Protein AF-A0A524M5U6-F1 (afdb_monomer_lite)

Structure (mmCIF, N/CA/C/O backbone):
data_AF-A0A524M5U6-F1
#
_entry.id   AF-A0A524M5U6-F1
#
loop_
_atom_site.group_PDB
_atom_site.id
_atom_site.type_symbol
_atom_site.label_atom_id
_atom_site.label_alt_id
_atom_site.label_comp_id
_atom_site.label_asym_id
_atom_site.label_entity_id
_atom_site.label_seq_id
_atom_site.pdbx_PDB_ins_code
_atom_site.Cartn_x
_atom_site.Cartn_y
_atom_site.Cartn_z
_atom_site.occupancy
_atom_site.B_iso_or_equiv
_atom_site.auth_seq_id
_atom_site.auth_comp_id
_atom_site.auth_asym_id
_atom_site.auth_atom_id
_atom_site.pdbx_PDB_model_num
ATOM 1 N N . MET A 1 1 ? 3.002 13.191 -9.8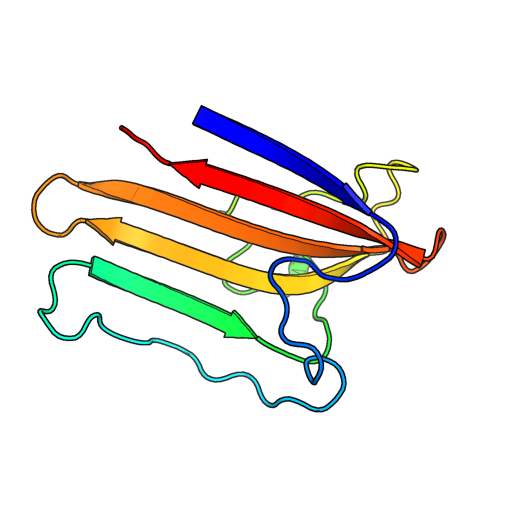06 1.00 84.81 1 MET A N 1
ATOM 2 C CA . MET A 1 1 ? 1.928 13.822 -8.993 1.00 84.81 1 MET A CA 1
ATOM 3 C C . MET A 1 1 ? 1.492 12.867 -7.889 1.00 84.81 1 MET A C 1
ATOM 5 O O . MET A 1 1 ? 1.218 11.718 -8.200 1.00 84.81 1 MET A O 1
ATOM 9 N N . LEU A 1 2 ? 1.442 13.326 -6.632 1.00 89.38 2 LEU A N 1
ATOM 10 C CA . LEU A 1 2 ? 0.954 12.546 -5.485 1.00 89.38 2 LEU A CA 1
ATOM 11 C C . LEU A 1 2 ? -0.535 12.834 -5.238 1.00 89.38 2 LEU A C 1
ATOM 13 O O . LEU A 1 2 ? -0.944 13.993 -5.230 1.00 89.38 2 LEU A O 1
ATOM 17 N N . TYR A 1 3 ? -1.321 11.789 -5.005 1.00 93.56 3 TYR A N 1
ATOM 18 C CA . TYR A 1 3 ? -2.741 11.853 -4.674 1.00 93.56 3 TYR A CA 1
ATOM 19 C C . TYR A 1 3 ? -3.021 11.052 -3.401 1.00 93.56 3 TYR A C 1
ATOM 21 O O . TYR A 1 3 ? -2.549 9.925 -3.276 1.00 93.56 3 TYR A O 1
ATOM 29 N N . GLU A 1 4 ? -3.812 11.608 -2.483 1.00 96.00 4 GLU A N 1
ATOM 30 C CA . GLU A 1 4 ? -4.265 10.945 -1.256 1.00 96.00 4 GLU A CA 1
ATOM 31 C C . GLU A 1 4 ? -5.793 11.008 -1.154 1.00 96.00 4 GLU A C 1
ATOM 33 O O . GLU A 1 4 ? -6.416 12.011 -1.510 1.00 96.00 4 GLU A O 1
ATOM 38 N N . LYS A 1 5 ? -6.403 9.929 -0.653 1.00 96.81 5 LYS A N 1
ATOM 39 C CA . LYS A 1 5 ? -7.836 9.874 -0.358 1.00 96.81 5 LYS A CA 1
ATOM 40 C C . LYS A 1 5 ? -8.121 9.079 0.913 1.00 96.81 5 LYS A C 1
ATOM 42 O O . LYS A 1 5 ? -7.639 7.956 1.056 1.00 96.81 5 LYS A O 1
ATOM 47 N N . ILE A 1 6 ? -8.970 9.644 1.771 1.00 97.31 6 ILE A N 1
ATOM 48 C CA . ILE A 1 6 ? -9.463 9.059 3.026 1.00 97.31 6 ILE A CA 1
ATOM 49 C C . ILE A 1 6 ? -10.939 8.681 2.860 1.00 97.31 6 ILE A C 1
ATOM 51 O O . ILE A 1 6 ? -11.704 9.433 2.252 1.00 97.31 6 ILE A O 1
ATOM 55 N N . GLN A 1 7 ? -11.348 7.517 3.370 1.00 95.94 7 GLN A N 1
ATOM 56 C CA . GLN A 1 7 ? -12.690 6.966 3.131 1.00 95.94 7 GLN A CA 1
ATOM 57 C C . GLN A 1 7 ? -13.066 5.838 4.109 1.00 95.94 7 GLN A C 1
ATOM 59 O O . GLN A 1 7 ? -12.225 5.314 4.838 1.00 95.94 7 GLN A O 1
ATOM 64 N N . ASP A 1 8 ? -14.346 5.461 4.107 1.00 95.06 8 ASP A N 1
ATOM 65 C CA . ASP A 1 8 ? -14.928 4.405 4.955 1.00 95.06 8 ASP A CA 1
ATOM 66 C C . ASP A 1 8 ? -14.837 2.992 4.364 1.00 95.06 8 ASP A C 1
ATOM 68 O O . ASP A 1 8 ? -15.002 2.000 5.072 1.00 95.06 8 ASP A O 1
ATOM 72 N N . VAL A 1 9 ? -14.583 2.890 3.060 1.00 92.81 9 VAL A N 1
ATOM 73 C CA . VAL A 1 9 ? -14.515 1.629 2.314 1.00 92.81 9 VAL A CA 1
ATOM 74 C C . VAL A 1 9 ? -13.251 1.599 1.456 1.00 92.81 9 VAL A C 1
ATOM 76 O O . VAL A 1 9 ? -12.802 2.665 1.035 1.00 92.81 9 VAL A O 1
ATOM 79 N N . PRO A 1 10 ? -12.667 0.422 1.177 1.00 91.38 10 PRO A N 1
ATOM 80 C CA . PRO A 1 10 ? -11.486 0.333 0.324 1.00 91.38 10 PRO A CA 1
ATOM 81 C C . PRO A 1 10 ? -11.783 0.836 -1.100 1.00 91.38 10 PRO A C 1
ATOM 83 O O . PRO A 1 10 ? -12.866 0.598 -1.639 1.00 91.38 10 PRO A O 1
ATOM 86 N N . ARG A 1 11 ? -10.820 1.534 -1.715 1.00 92.75 11 ARG A N 1
ATOM 87 C CA . ARG A 1 11 ? -10.858 1.964 -3.129 1.00 92.75 11 ARG A CA 1
ATOM 88 C C . ARG A 1 11 ? -9.996 1.085 -4.013 1.00 92.75 11 ARG A C 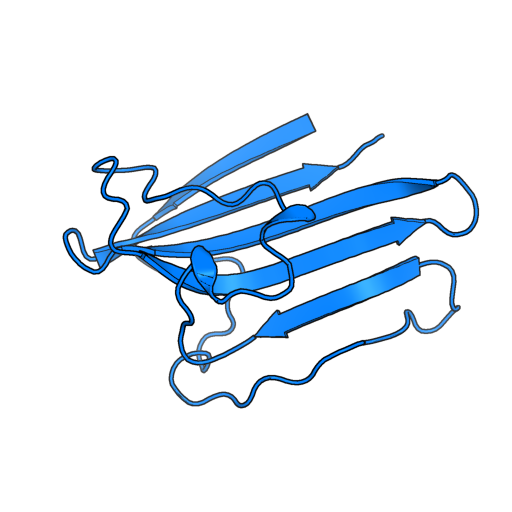1
ATOM 90 O O . ARG A 1 11 ? -10.388 0.836 -5.148 1.00 92.75 11 ARG A O 1
ATOM 97 N N . LEU A 1 12 ? -8.801 0.732 -3.541 1.00 90.69 12 LEU A N 1
ATOM 98 C CA . LEU A 1 12 ? -7.810 -0.004 -4.325 1.00 90.69 12 LEU A CA 1
ATOM 99 C C . LEU A 1 12 ? -7.840 -1.489 -3.978 1.00 90.69 12 LEU A C 1
ATOM 101 O O . LEU A 1 12 ? -7.795 -2.339 -4.867 1.00 90.69 12 LEU A O 1
ATOM 105 N N . ALA A 1 13 ? -7.948 -1.806 -2.686 1.00 87.75 13 ALA A N 1
ATOM 106 C CA . ALA A 1 13 ? -8.094 -3.178 -2.242 1.00 87.75 13 ALA A CA 1
ATOM 107 C C . ALA A 1 13 ? -9.394 -3.792 -2.793 1.00 87.75 13 ALA A C 1
ATOM 109 O O . ALA A 1 13 ? -10.453 -3.159 -2.755 1.00 87.75 13 ALA A O 1
ATOM 110 N N . PRO A 1 14 ? -9.344 -5.043 -3.283 1.00 83.69 14 PRO A N 1
ATOM 111 C CA . PRO A 1 14 ? -10.536 -5.738 -3.747 1.00 83.69 14 PRO A CA 1
ATOM 112 C C . PRO A 1 14 ? -11.474 -6.039 -2.570 1.00 83.69 14 PRO A C 1
ATOM 114 O O . PRO A 1 14 ? -11.026 -6.204 -1.440 1.00 83.69 14 PRO A O 1
ATOM 117 N N . ASN A 1 15 ? -12.779 -6.170 -2.822 1.00 84.75 15 ASN A N 1
ATOM 118 C CA . ASN A 1 15 ? -13.782 -6.384 -1.762 1.00 84.75 15 ASN A CA 1
ATOM 119 C C . ASN A 1 15 ? -13.503 -7.609 -0.868 1.00 84.75 15 ASN A C 1
ATOM 121 O O . ASN A 1 15 ? -13.925 -7.646 0.286 1.00 84.75 15 ASN A O 1
ATOM 125 N N . ASP A 1 16 ? -12.792 -8.604 -1.398 1.00 83.62 16 ASP A N 1
ATOM 126 C CA . ASP A 1 16 ? -12.423 -9.852 -0.734 1.00 83.62 16 ASP A CA 1
ATOM 127 C C . ASP A 1 16 ? -11.034 -9.818 -0.069 1.00 83.62 16 ASP A C 1
ATOM 129 O O . ASP A 1 16 ? -10.544 -10.860 0.366 1.00 83.62 16 ASP A O 1
ATOM 133 N N . TRP A 1 17 ? -10.388 -8.648 0.043 1.00 83.00 17 TRP A N 1
ATOM 134 C CA . TRP A 1 17 ? -9.005 -8.521 0.532 1.00 83.00 17 TRP A CA 1
ATOM 135 C C . TRP A 1 17 ? -8.764 -9.196 1.891 1.00 83.00 17 TRP A C 1
ATOM 137 O O . TRP A 1 17 ? -7.692 -9.744 2.125 1.00 83.00 17 TRP A O 1
ATOM 147 N N . LYS A 1 18 ? -9.781 -9.238 2.761 1.00 83.12 18 LYS A N 1
ATOM 148 C CA . LYS A 1 18 ? -9.727 -9.886 4.085 1.00 83.12 18 LYS A CA 1
ATOM 149 C C . LYS A 1 18 ? -9.527 -11.401 4.036 1.00 83.12 18 LYS A C 1
ATOM 151 O O . LYS A 1 18 ? -9.126 -11.989 5.033 1.00 83.12 18 LYS A O 1
ATOM 156 N N . THR A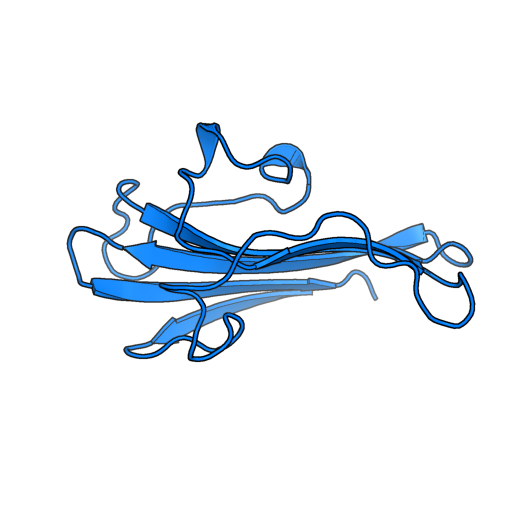 1 19 ? -9.841 -12.031 2.910 1.00 79.25 19 THR A N 1
ATOM 157 C CA . THR A 1 19 ? -9.761 -13.486 2.706 1.00 79.25 19 THR A CA 1
ATOM 158 C C . THR A 1 19 ? -8.809 -13.869 1.578 1.00 79.25 19 THR A C 1
ATOM 160 O O . THR A 1 19 ? -8.626 -15.053 1.302 1.00 79.25 19 THR A O 1
ATOM 163 N N . ARG A 1 20 ? -8.229 -12.882 0.889 1.00 71.69 20 ARG A N 1
ATOM 164 C CA . ARG A 1 20 ? -7.443 -13.094 -0.323 1.00 71.69 20 ARG A CA 1
ATOM 165 C C . ARG A 1 20 ? -5.986 -13.405 0.005 1.00 71.69 20 ARG A C 1
ATOM 167 O O . ARG A 1 20 ? -5.376 -12.751 0.847 1.00 71.69 20 ARG A O 1
ATOM 174 N N . TYR A 1 21 ? -5.444 -14.393 -0.700 1.00 61.22 21 TYR A N 1
ATOM 175 C CA . TYR A 1 21 ? -4.025 -14.728 -0.665 1.00 61.22 21 TYR A CA 1
ATOM 176 C C . TYR A 1 21 ? -3.211 -13.752 -1.524 1.00 61.22 21 TYR A C 1
ATOM 178 O O . TYR A 1 21 ? -3.654 -13.345 -2.602 1.00 61.22 21 TYR A O 1
ATOM 186 N N . THR A 1 22 ? -2.023 -13.399 -1.038 1.00 60.06 22 THR A N 1
ATOM 187 C CA . THR A 1 22 ? -1.080 -12.506 -1.712 1.00 60.06 22 THR A CA 1
ATOM 188 C C . THR A 1 22 ? -0.375 -13.233 -2.848 1.00 60.06 22 THR A C 1
ATOM 190 O O . THR A 1 22 ? 0.369 -14.173 -2.592 1.00 60.06 22 THR A O 1
ATOM 193 N N . ASP A 1 23 ? -0.534 -12.753 -4.078 1.00 56.53 23 ASP A N 1
ATOM 194 C CA . ASP A 1 23 ? 0.287 -13.182 -5.215 1.00 56.53 23 ASP A CA 1
ATOM 195 C C . ASP A 1 23 ? 1.274 -12.069 -5.581 1.00 56.53 23 ASP A C 1
ATOM 197 O O . ASP A 1 23 ? 0.886 -10.903 -5.674 1.00 56.53 23 ASP A O 1
ATOM 201 N N . GLY A 1 24 ? 2.552 -12.421 -5.737 1.00 62.00 24 GLY A N 1
ATOM 202 C CA . GLY A 1 24 ? 3.634 -11.490 -6.056 1.00 62.00 24 GLY A CA 1
ATOM 203 C C . GLY A 1 24 ? 4.092 -11.603 -7.512 1.00 62.00 24 GLY A C 1
ATOM 204 O O . GLY A 1 24 ? 4.249 -12.709 -8.013 1.00 62.00 24 GLY A O 1
ATOM 205 N N . LEU A 1 25 ? 4.382 -10.441 -8.118 1.00 55.72 25 LEU A N 1
ATOM 206 C CA . LEU A 1 25 ? 4.847 -10.200 -9.500 1.00 55.72 25 LEU A CA 1
ATOM 207 C C . LEU A 1 25 ? 3.822 -10.558 -10.591 1.00 55.72 25 LEU A C 1
ATOM 209 O O . LEU A 1 25 ? 3.625 -11.719 -10.931 1.00 55.72 25 LEU A O 1
ATOM 213 N N . VAL A 1 26 ? 3.219 -9.527 -11.193 1.00 57.00 26 VAL A N 1
ATOM 214 C CA . VAL A 1 26 ? 2.391 -9.669 -12.399 1.00 57.00 26 VAL A CA 1
ATOM 215 C C . VAL A 1 26 ? 3.057 -8.854 -13.507 1.00 57.00 26 VAL A C 1
ATOM 217 O O . VAL A 1 26 ? 2.980 -7.624 -13.462 1.00 57.00 26 VAL A O 1
ATOM 220 N N . PRO A 1 27 ? 3.736 -9.490 -14.477 1.00 55.91 27 PRO A N 1
ATOM 221 C CA . PRO A 1 27 ? 4.195 -8.778 -15.657 1.00 55.91 27 PRO A CA 1
ATOM 222 C C . PRO A 1 27 ? 2.985 -8.255 -16.436 1.00 55.91 27 PRO A C 1
ATOM 224 O O . PRO A 1 27 ? 1.950 -8.920 -16.528 1.00 55.91 27 PRO A O 1
ATOM 227 N N . SER A 1 28 ? 3.108 -7.049 -16.988 1.00 64.81 28 SER A N 1
ATOM 228 C CA . SER A 1 28 ? 2.124 -6.556 -17.958 1.00 64.81 28 SER A CA 1
ATOM 229 C C . SER A 1 28 ? 2.084 -7.479 -19.184 1.00 64.81 28 SER A C 1
ATOM 231 O O . SER A 1 28 ? 3.101 -8.073 -19.538 1.00 64.81 28 SER A O 1
ATOM 233 N N . GLU A 1 29 ? 0.932 -7.590 -19.858 1.00 63.25 29 GLU A N 1
ATOM 234 C CA . GLU A 1 29 ? 0.746 -8.495 -21.014 1.00 63.25 29 GLU A CA 1
ATOM 235 C C . GLU A 1 29 ? 1.777 -8.275 -22.138 1.00 63.25 29 GLU A C 1
ATOM 237 O O . GLU A 1 29 ? 2.077 -9.192 -22.903 1.00 63.25 29 GLU A O 1
ATOM 242 N N . HIS A 1 30 ? 2.349 -7.072 -22.211 1.00 71.50 30 HIS A N 1
ATOM 243 C CA . HIS A 1 30 ? 3.342 -6.667 -23.204 1.00 71.50 30 HIS A CA 1
ATOM 244 C C . HIS A 1 30 ? 4.774 -6.538 -22.653 1.00 71.50 30 HIS A C 1
ATOM 246 O O . HIS A 1 30 ? 5.684 -6.246 -23.419 1.00 71.50 30 HIS A O 1
ATOM 252 N N . ASN A 1 31 ? 5.003 -6.792 -21.357 1.00 69.81 31 ASN A N 1
ATOM 253 C CA . ASN A 1 31 ? 6.274 -6.537 -20.654 1.00 69.81 31 ASN A CA 1
ATOM 254 C C . ASN A 1 31 ? 6.757 -5.071 -20.705 1.00 69.81 31 ASN A C 1
ATOM 256 O O . ASN A 1 31 ? 7.935 -4.803 -20.486 1.00 69.81 31 ASN A O 1
ATOM 260 N N . ASP A 1 32 ? 5.856 -4.119 -20.945 1.00 80.25 32 ASP A N 1
ATOM 261 C CA . ASP A 1 32 ? 6.182 -2.685 -20.970 1.00 80.25 32 ASP A CA 1
ATOM 262 C C . ASP A 1 32 ? 6.426 -2.114 -19.565 1.00 80.25 32 ASP A C 1
ATOM 264 O O . ASP A 1 32 ? 7.031 -1.056 -19.402 1.00 80.25 32 ASP A O 1
ATOM 268 N N . TRP A 1 33 ? 5.955 -2.830 -18.545 1.00 81.94 33 TRP A N 1
ATOM 269 C CA . TRP A 1 33 ? 6.077 -2.472 -17.138 1.00 81.94 33 TRP A CA 1
ATOM 270 C C . TRP A 1 33 ? 6.613 -3.647 -16.329 1.00 81.94 33 TRP A C 1
ATOM 272 O O . TRP A 1 33 ? 6.047 -4.746 -16.388 1.00 81.94 33 TRP A O 1
ATOM 282 N N . ASP A 1 34 ? 7.651 -3.383 -15.534 1.00 84.50 34 ASP A N 1
ATOM 283 C CA . ASP A 1 34 ? 8.063 -4.252 -14.430 1.00 84.50 34 ASP A CA 1
ATOM 284 C C . ASP A 1 34 ? 7.296 -3.829 -13.175 1.00 84.50 34 ASP A C 1
ATOM 286 O O . ASP A 1 34 ? 7.310 -2.653 -12.802 1.00 84.50 34 ASP A O 1
ATOM 290 N N . GLY A 1 35 ? 6.567 -4.763 -12.563 1.00 84.69 35 GLY A N 1
ATOM 291 C CA . GLY A 1 35 ? 5.540 -4.449 -11.581 1.00 84.69 35 GLY A CA 1
ATOM 292 C C . GLY A 1 35 ? 5.411 -5.477 -10.466 1.00 84.69 35 GLY A C 1
ATOM 293 O O . GLY A 1 35 ? 5.412 -6.691 -10.676 1.00 84.69 35 GLY A O 1
ATOM 294 N N . LYS A 1 36 ? 5.225 -4.974 -9.247 1.00 86.81 36 LYS A N 1
ATOM 295 C CA . LYS A 1 36 ? 4.901 -5.756 -8.055 1.00 86.81 36 LYS A CA 1
ATOM 296 C C . LYS A 1 36 ? 3.561 -5.295 -7.520 1.00 86.81 36 LYS A C 1
ATOM 298 O O . LYS A 1 36 ? 3.340 -4.101 -7.347 1.00 86.81 36 LYS A O 1
ATOM 303 N N . VAL A 1 37 ? 2.693 -6.252 -7.223 1.00 87.62 37 VAL A N 1
ATOM 304 C CA . VAL A 1 37 ? 1.384 -6.007 -6.624 1.00 87.62 37 VAL A CA 1
ATOM 305 C C . VAL A 1 37 ? 1.286 -6.824 -5.342 1.00 87.62 37 VAL A C 1
ATOM 307 O O . VAL A 1 37 ? 1.740 -7.962 -5.285 1.00 87.62 37 VAL A O 1
ATOM 310 N N . PHE A 1 38 ? 0.696 -6.230 -4.317 1.00 86.31 38 PHE A N 1
ATOM 311 C CA . PHE A 1 38 ? 0.274 -6.867 -3.085 1.00 86.31 38 PHE A CA 1
ATOM 312 C C . PHE A 1 38 ? -1.238 -6.691 -2.949 1.00 86.31 38 PHE A C 1
ATOM 314 O O . PHE A 1 38 ? -1.762 -5.582 -3.065 1.00 86.31 38 PHE A O 1
ATOM 321 N N . ARG A 1 39 ? -1.941 -7.794 -2.691 1.00 86.38 39 ARG A N 1
ATOM 322 C CA . ARG A 1 39 ? -3.379 -7.838 -2.395 1.00 86.38 39 ARG A CA 1
ATOM 323 C C . ARG A 1 39 ? -3.577 -8.881 -1.311 1.00 86.38 39 ARG A C 1
ATOM 325 O O . ARG A 1 39 ? -3.334 -10.052 -1.580 1.00 86.38 39 ARG A O 1
ATOM 332 N N . GLY A 1 40 ? -4.014 -8.496 -0.120 1.00 81.44 40 GLY A N 1
ATOM 333 C CA . GLY A 1 40 ? -4.152 -9.491 0.938 1.00 81.44 40 GLY A CA 1
ATOM 334 C C . GLY A 1 40 ? -4.623 -8.940 2.268 1.00 81.44 40 GLY A C 1
ATOM 335 O O . GLY A 1 40 ? -5.011 -7.780 2.382 1.00 81.44 40 GLY A O 1
ATOM 336 N N . THR A 1 41 ? -4.555 -9.801 3.280 1.00 80.50 41 THR A N 1
ATOM 337 C CA . THR A 1 41 ? -5.217 -9.669 4.586 1.00 80.50 41 THR A CA 1
ATOM 338 C C . THR A 1 41 ? -4.629 -8.613 5.526 1.00 80.50 41 THR A C 1
ATOM 340 O O . THR A 1 41 ? -4.979 -8.592 6.703 1.00 80.50 41 THR A O 1
ATOM 343 N N . GLY A 1 42 ? -3.759 -7.732 5.035 1.00 84.94 42 GLY A N 1
ATOM 344 C CA . GLY A 1 42 ? -3.087 -6.731 5.854 1.00 84.94 42 GLY A CA 1
ATOM 345 C C . GLY A 1 42 ? -1.727 -7.197 6.371 1.00 84.94 42 GLY A C 1
ATOM 346 O O . GLY A 1 42 ? -1.647 -8.149 7.142 1.00 84.94 42 GLY A O 1
ATOM 347 N N . VAL A 1 43 ? -0.660 -6.488 6.007 1.00 90.56 43 VAL A N 1
ATOM 348 C CA . VAL A 1 43 ? 0.658 -6.573 6.670 1.00 90.56 43 VAL A CA 1
ATOM 349 C C . VAL A 1 43 ? 1.042 -5.192 7.190 1.00 90.56 43 VAL A C 1
ATOM 351 O O . VAL A 1 43 ? 0.538 -4.185 6.689 1.00 90.56 43 VAL A O 1
ATOM 354 N N . THR A 1 44 ? 1.888 -5.111 8.215 1.00 94.00 44 THR A N 1
ATOM 355 C CA . THR A 1 44 ? 2.355 -3.798 8.688 1.00 94.00 44 THR A CA 1
ATOM 356 C C . THR A 1 44 ? 3.212 -3.114 7.621 1.00 94.00 44 THR A C 1
ATOM 358 O O . THR A 1 44 ? 3.775 -3.776 6.746 1.00 94.00 44 THR A O 1
ATOM 361 N N . ILE A 1 45 ? 3.342 -1.786 7.693 1.00 93.88 45 ILE A N 1
ATOM 362 C CA . ILE A 1 45 ? 4.237 -1.042 6.793 1.00 93.88 45 ILE A CA 1
ATOM 363 C C . ILE A 1 45 ? 5.679 -1.551 6.918 1.00 93.88 45 ILE A C 1
ATOM 365 O O . ILE A 1 45 ? 6.371 -1.708 5.914 1.00 93.88 45 ILE A O 1
ATOM 369 N N .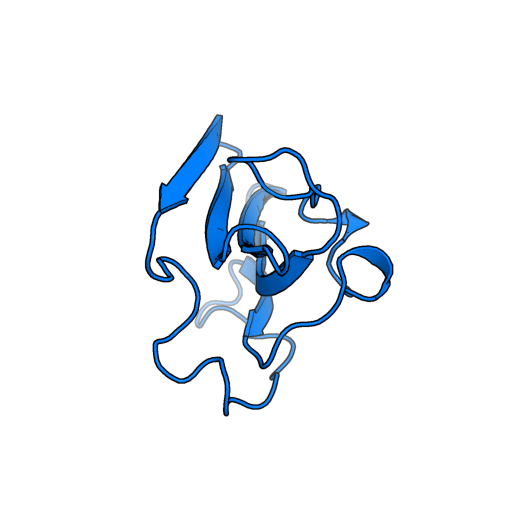 GLU A 1 46 ? 6.133 -1.859 8.133 1.00 93.31 46 GLU A N 1
ATOM 370 C CA . GLU A 1 46 ? 7.504 -2.310 8.383 1.00 93.31 46 GLU A CA 1
ATOM 371 C C . GLU A 1 46 ? 7.817 -3.667 7.743 1.00 93.31 46 GLU A C 1
ATOM 373 O O . GLU A 1 46 ? 8.941 -3.883 7.278 1.00 93.31 46 GLU A O 1
ATOM 378 N N . GLU A 1 47 ? 6.831 -4.558 7.677 1.00 91.38 47 GLU A N 1
ATOM 379 C CA . GLU A 1 47 ? 6.950 -5.891 7.081 1.00 91.38 47 GLU A CA 1
ATOM 380 C C . GLU A 1 47 ? 6.653 -5.893 5.575 1.00 91.38 47 GLU A C 1
ATOM 382 O O . GLU A 1 47 ? 6.951 -6.871 4.886 1.00 91.38 47 GLU A O 1
ATOM 387 N N . HIS A 1 48 ? 6.070 -4.814 5.038 1.00 90.00 48 HIS A N 1
ATOM 388 C CA . HIS A 1 48 ? 5.626 -4.792 3.652 1.00 90.00 48 HIS A CA 1
ATOM 389 C C . HIS A 1 48 ? 6.825 -4.775 2.679 1.00 90.00 48 HIS A C 1
ATOM 391 O O . HIS A 1 48 ? 7.675 -3.879 2.747 1.00 90.00 48 HIS A O 1
ATOM 397 N N . PRO A 1 49 ? 6.889 -5.691 1.692 1.00 87.44 49 PRO A N 1
ATOM 398 C CA . PRO A 1 49 ? 8.030 -5.798 0.774 1.00 87.44 49 PRO A CA 1
ATOM 399 C C . PRO A 1 49 ? 8.227 -4.560 -0.115 1.00 87.44 49 PRO A C 1
ATOM 401 O O . PRO A 1 49 ? 9.332 -4.304 -0.583 1.00 87.44 49 PRO A O 1
ATOM 404 N N . LEU A 1 50 ? 7.165 -3.781 -0.341 1.00 89.19 50 LEU A N 1
ATOM 405 C CA . LEU A 1 50 ? 7.193 -2.534 -1.122 1.00 89.19 50 LEU A CA 1
ATOM 406 C C . LEU A 1 50 ? 7.357 -1.257 -0.283 1.00 89.19 50 LEU A C 1
ATOM 408 O O . LEU A 1 50 ? 7.242 -0.166 -0.837 1.00 89.19 50 LEU A O 1
ATOM 412 N N . LYS A 1 51 ? 7.629 -1.344 1.028 1.00 89.69 51 LYS A N 1
ATOM 413 C CA . LYS A 1 51 ? 7.680 -0.154 1.903 1.00 89.69 51 LYS A CA 1
ATOM 414 C C . LYS A 1 51 ? 8.634 0.938 1.407 1.00 89.69 51 LYS A C 1
ATOM 416 O O . LYS A 1 51 ? 8.291 2.115 1.441 1.00 89.69 51 LYS A O 1
ATOM 421 N N . GLY A 1 52 ? 9.798 0.539 0.885 1.00 86.62 52 GLY A N 1
ATOM 422 C CA . GLY A 1 52 ? 10.797 1.459 0.334 1.00 86.62 52 GLY A CA 1
ATOM 423 C C . GLY A 1 52 ? 10.465 1.973 -1.069 1.00 86.62 52 GLY A C 1
ATOM 424 O O . GLY A 1 52 ? 10.992 2.999 -1.478 1.00 86.62 52 GLY A O 1
ATOM 425 N N . SER A 1 53 ? 9.586 1.282 -1.795 1.00 89.75 53 SER A N 1
ATOM 426 C CA . SER A 1 53 ? 9.226 1.609 -3.178 1.00 89.75 53 SER A CA 1
ATOM 427 C C . SER A 1 53 ? 7.988 2.507 -3.269 1.00 89.75 53 SER A C 1
ATOM 429 O O . SER A 1 53 ? 7.908 3.331 -4.173 1.00 89.75 53 SER A O 1
ATOM 431 N N . CYS A 1 54 ? 7.042 2.377 -2.333 1.00 89.56 54 CYS A N 1
ATOM 432 C CA . CYS A 1 54 ? 5.766 3.104 -2.351 1.00 89.56 54 CYS A CA 1
ATOM 433 C C . CYS A 1 54 ? 5.687 4.265 -1.342 1.00 89.56 54 CYS A C 1
ATOM 435 O O . CYS A 1 54 ? 4.599 4.792 -1.144 1.00 89.56 54 CYS A O 1
ATOM 437 N N . ASN A 1 55 ? 6.786 4.633 -0.664 1.00 91.38 55 ASN A N 1
ATOM 438 C CA . ASN A 1 55 ? 6.816 5.680 0.374 1.00 91.38 55 ASN A CA 1
ATOM 439 C C . ASN A 1 55 ? 5.606 5.589 1.334 1.00 91.38 55 ASN A C 1
ATOM 441 O O . ASN A 1 55 ? 4.745 6.473 1.382 1.00 91.38 55 ASN A O 1
ATOM 445 N N . MET A 1 56 ? 5.481 4.441 2.003 1.00 93.94 56 MET A N 1
ATOM 446 C CA . MET A 1 56 ? 4.303 4.110 2.805 1.00 93.94 56 MET A CA 1
ATOM 447 C C . MET A 1 56 ? 4.279 4.877 4.132 1.00 93.94 56 MET A C 1
ATOM 449 O O . MET A 1 56 ? 5.302 4.973 4.800 1.00 93.94 56 MET A O 1
ATOM 453 N N . HIS A 1 57 ? 3.100 5.368 4.516 1.00 94.00 57 HIS A N 1
ATOM 454 C CA . HIS A 1 57 ? 2.836 6.151 5.729 1.00 94.00 57 HIS A CA 1
ATOM 455 C C . HIS A 1 57 ? 1.558 5.668 6.411 1.00 94.00 57 HIS A C 1
ATOM 457 O O . HIS A 1 57 ? 0.695 5.067 5.757 1.00 94.00 57 HIS A O 1
ATOM 463 N N . GLY A 1 58 ? 1.421 6.007 7.693 1.00 95.00 58 GLY A N 1
ATOM 464 C CA . GLY A 1 58 ? 0.236 5.763 8.504 1.00 95.00 58 GLY A CA 1
ATOM 465 C C . GLY A 1 58 ? -1.061 6.406 7.988 1.00 95.00 58 GLY A C 1
ATOM 466 O O . GLY A 1 58 ? -1.204 6.856 6.839 1.00 95.00 58 GLY A O 1
ATOM 467 N N . CYS A 1 59 ? -2.062 6.406 8.863 1.00 97.25 59 CYS A N 1
ATOM 468 C CA . CYS A 1 59 ? -3.416 6.842 8.555 1.00 97.25 59 CYS A CA 1
ATOM 469 C C . CYS A 1 59 ? -3.465 8.338 8.214 1.00 97.25 59 CYS A C 1
ATOM 471 O O . CYS A 1 59 ? -3.055 9.166 9.016 1.00 97.25 59 CYS A O 1
ATOM 473 N N . GLY A 1 60 ? -4.062 8.708 7.077 1.00 96.25 60 G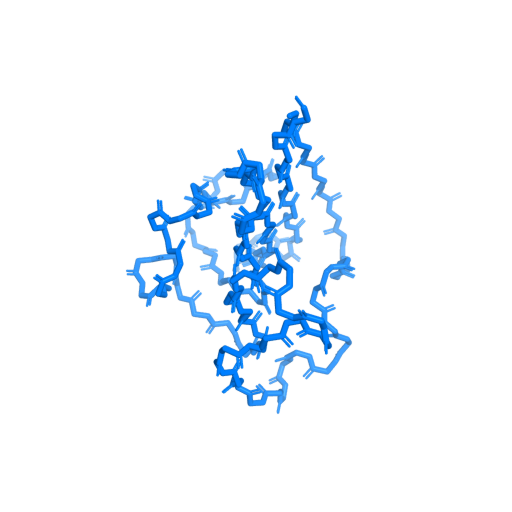LY A N 1
ATOM 474 C CA . GLY A 1 60 ? -4.263 10.119 6.719 1.00 96.25 60 GLY A CA 1
ATOM 475 C C . GLY A 1 60 ? -5.351 10.826 7.540 1.00 96.25 60 GLY A C 1
ATOM 476 O O . GLY A 1 60 ? -5.476 12.040 7.468 1.00 96.25 60 GLY A O 1
ATOM 477 N N . ASN A 1 61 ? -6.161 10.084 8.309 1.00 97.19 61 ASN A N 1
ATOM 478 C CA . ASN A 1 61 ? -7.270 10.649 9.086 1.00 97.19 61 ASN A CA 1
ATOM 479 C C . ASN A 1 61 ? -6.891 11.011 10.527 1.00 97.19 61 ASN A C 1
ATOM 481 O O . ASN A 1 61 ? -7.214 12.099 10.987 1.00 97.19 61 ASN A O 1
ATOM 485 N N . CYS A 1 62 ? -6.286 10.074 11.263 1.00 96.94 62 CYS A N 1
ATOM 486 C CA . CYS A 1 62 ? -5.924 10.266 12.673 1.00 96.94 62 CYS A CA 1
ATOM 487 C C . CYS A 1 62 ? -4.414 10.216 12.921 1.00 96.94 62 CYS A C 1
ATOM 489 O O . CYS A 1 62 ? -4.009 10.180 14.076 1.00 96.94 62 CYS A O 1
ATOM 491 N N . GLU A 1 63 ? -3.606 10.156 11.856 1.00 96.12 63 GLU A N 1
ATOM 492 C CA . GLU A 1 63 ? -2.135 10.133 11.913 1.00 96.12 63 GLU A CA 1
ATOM 493 C C . GLU A 1 63 ? -1.548 8.943 12.693 1.00 96.12 63 GLU A C 1
ATOM 495 O O . GLU A 1 63 ? -0.357 8.900 12.976 1.00 96.12 63 GLU A O 1
ATOM 500 N N . SER A 1 64 ? -2.370 7.939 13.019 1.00 96.69 64 SER A N 1
ATOM 501 C CA . SER A 1 64 ? -1.899 6.719 13.669 1.00 96.69 64 SER A CA 1
ATOM 502 C C . SER A 1 64 ? -1.042 5.886 12.717 1.00 96.69 64 SER A C 1
ATOM 504 O O . SER A 1 64 ? -1.418 5.642 11.566 1.00 96.69 64 SER A O 1
ATOM 506 N N . GLU A 1 65 ? 0.073 5.385 13.243 1.00 96.12 65 GLU A N 1
ATOM 507 C CA . GLU A 1 65 ? 0.948 4.410 12.585 1.00 96.12 65 GLU A CA 1
ATOM 508 C C . GLU A 1 65 ? 0.436 2.964 12.729 1.00 96.12 65 GLU A C 1
ATOM 510 O O . GLU A 1 65 ? 0.951 2.051 12.083 1.00 96.12 65 GLU A O 1
ATOM 515 N N . GLN A 1 66 ? -0.605 2.733 13.542 1.00 96.94 66 GLN A N 1
ATOM 516 C CA . GLN A 1 66 ? -1.251 1.424 13.690 1.00 96.94 66 GLN A CA 1
ATOM 517 C C . GLN A 1 66 ? -2.146 1.145 12.479 1.00 96.94 66 GLN A C 1
ATOM 519 O O . GLN A 1 66 ? -3.371 1.323 12.502 1.00 96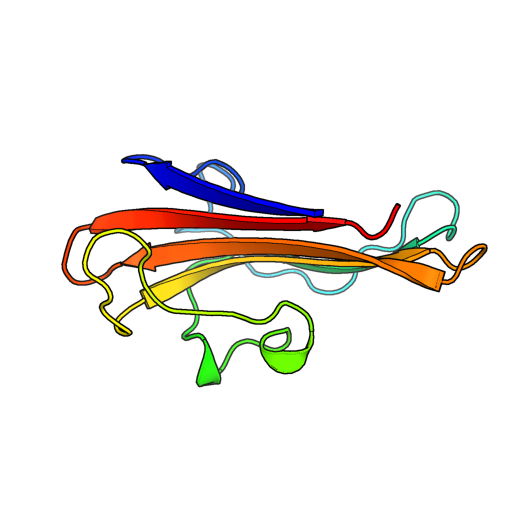.94 66 GLN A O 1
ATOM 524 N N . VAL A 1 67 ? -1.506 0.763 11.374 1.00 96.88 67 VAL A N 1
ATOM 525 C CA . VAL A 1 67 ? -2.164 0.489 10.099 1.00 96.88 67 VAL A CA 1
ATOM 526 C C . VAL A 1 67 ? -1.720 -0.837 9.490 1.00 96.88 67 VAL A C 1
ATOM 528 O O . VAL A 1 67 ? -0.597 -1.311 9.681 1.00 96.88 67 VAL A O 1
ATOM 531 N N . LYS A 1 68 ? -2.604 -1.416 8.676 1.00 95.56 68 LYS A N 1
ATOM 532 C CA . LYS A 1 68 ? -2.304 -2.578 7.836 1.00 95.56 68 LYS A CA 1
ATOM 533 C C . LYS A 1 68 ? -2.412 -2.196 6.368 1.00 95.56 68 LYS A C 1
ATOM 535 O O . LYS A 1 68 ? -3.424 -1.641 5.950 1.00 95.56 68 LYS A O 1
ATOM 540 N N . VAL A 1 69 ? -1.395 -2.523 5.580 1.00 93.94 69 VAL A N 1
ATOM 541 C CA . VAL A 1 69 ? -1.398 -2.379 4.122 1.00 93.94 69 VAL A CA 1
ATOM 542 C C . VAL A 1 69 ? -2.244 -3.496 3.524 1.00 93.94 69 VAL A C 1
ATOM 544 O O . VAL A 1 69 ? -1.907 -4.669 3.667 1.00 93.94 69 VAL A O 1
ATOM 547 N N . VAL A 1 70 ? -3.344 -3.134 2.869 1.00 92.88 70 VAL A N 1
ATOM 548 C CA . VAL A 1 70 ? -4.326 -4.069 2.280 1.00 92.88 70 VAL A CA 1
ATOM 549 C C . VAL A 1 70 ? -4.207 -4.159 0.759 1.00 92.88 70 VAL A C 1
ATOM 551 O O . VAL A 1 70 ? -4.684 -5.109 0.136 1.00 92.88 70 VAL A O 1
ATOM 554 N N . TYR A 1 71 ? -3.525 -3.181 0.169 1.00 92.69 71 TYR A N 1
ATOM 555 C CA . TYR A 1 71 ? -3.177 -3.127 -1.239 1.00 92.69 71 TYR A CA 1
ATOM 556 C C . TYR A 1 71 ? -1.889 -2.329 -1.420 1.00 92.69 71 TYR A C 1
ATOM 558 O O . TYR A 1 71 ? -1.704 -1.315 -0.748 1.00 92.69 71 TYR A O 1
ATOM 566 N N . ALA A 1 72 ? -1.034 -2.744 -2.348 1.00 92.44 72 ALA A N 1
ATOM 567 C CA . ALA A 1 72 ? 0.047 -1.908 -2.849 1.00 92.44 72 ALA A CA 1
ATOM 568 C C . ALA A 1 72 ? 0.445 -2.325 -4.261 1.00 92.44 72 ALA A C 1
ATOM 570 O O . ALA A 1 72 ? 0.532 -3.517 -4.549 1.00 92.44 72 ALA A O 1
ATOM 571 N N . GLN A 1 73 ? 0.755 -1.364 -5.115 1.00 91.19 73 GLN A N 1
ATOM 572 C CA . GLN A 1 73 ? 1.409 -1.590 -6.390 1.00 91.19 73 GLN A CA 1
ATOM 573 C C . GLN A 1 73 ? 2.621 -0.681 -6.502 1.00 91.19 73 GLN A C 1
ATOM 575 O O . GLN A 1 73 ? 2.628 0.468 -6.066 1.00 91.19 73 GLN A O 1
ATOM 580 N N . TRP A 1 74 ? 3.654 -1.210 -7.129 1.00 91.00 74 TRP A N 1
ATOM 581 C CA . TRP A 1 74 ? 4.766 -0.430 -7.629 1.00 91.00 74 TRP A CA 1
ATOM 582 C C . TRP A 1 74 ? 5.105 -0.945 -9.015 1.00 91.00 74 TRP A C 1
ATOM 584 O O . TRP A 1 74 ? 5.184 -2.159 -9.212 1.00 91.00 74 TRP A O 1
ATOM 594 N N . SER A 1 75 ? 5.293 -0.045 -9.966 1.00 90.25 75 SER A N 1
ATOM 595 C CA . SER A 1 75 ? 5.692 -0.394 -11.318 1.00 90.25 75 SER A CA 1
ATOM 596 C C . SER A 1 75 ? 6.552 0.688 -11.947 1.00 90.25 75 SER A C 1
ATOM 598 O O . SER A 1 75 ? 6.373 1.872 -11.668 1.00 90.25 75 SER A O 1
ATOM 600 N N . VAL A 1 76 ? 7.464 0.279 -12.823 1.00 89.94 76 VAL A N 1
ATOM 601 C CA . VAL A 1 76 ? 8.306 1.181 -13.615 1.00 89.94 76 VAL A CA 1
ATOM 602 C C . VAL A 1 76 ? 8.164 0.844 -15.092 1.00 89.94 76 VAL A C 1
ATOM 604 O O . VAL A 1 76 ? 8.189 -0.330 -15.472 1.00 89.94 76 VAL A O 1
ATOM 607 N N . SER A 1 77 ? 8.010 1.880 -15.913 1.00 88.38 77 SER A N 1
ATOM 608 C CA . SER A 1 77 ? 8.005 1.769 -17.368 1.00 88.38 77 SER A CA 1
ATOM 609 C C . SER A 1 77 ? 9.384 1.324 -17.842 1.00 88.38 77 SER A C 1
ATOM 611 O O . SER A 1 77 ? 10.388 1.983 -17.569 1.00 88.38 77 SER A O 1
ATOM 613 N N . VAL A 1 78 ? 9.444 0.223 -18.589 1.00 85.81 78 VAL A N 1
ATOM 614 C CA . VAL A 1 78 ? 10.697 -0.287 -19.166 1.00 85.81 78 VAL A CA 1
ATOM 615 C C . VAL A 1 78 ? 11.223 0.659 -20.256 1.00 85.81 78 VAL A C 1
ATOM 617 O O . VAL A 1 78 ? 12.428 0.721 -20.489 1.00 85.81 78 VAL A O 1
ATOM 620 N N . ALA A 1 79 ? 10.337 1.420 -20.907 1.00 86.56 79 ALA A N 1
ATOM 621 C CA . ALA A 1 79 ? 10.691 2.317 -22.005 1.00 86.56 79 ALA A CA 1
ATOM 622 C C . ALA A 1 79 ? 11.174 3.700 -21.537 1.00 86.56 79 ALA A C 1
ATOM 624 O O . ALA A 1 79 ? 12.148 4.221 -22.079 1.00 86.56 79 ALA A O 1
ATOM 625 N N . SER A 1 80 ? 10.487 4.302 -20.562 1.00 87.94 80 SER A N 1
ATOM 626 C CA . SER A 1 80 ? 10.743 5.680 -20.110 1.00 87.94 80 SER A CA 1
ATOM 627 C C . SER A 1 80 ? 11.410 5.770 -18.740 1.00 87.94 80 SER A C 1
ATOM 629 O O . SER A 1 80 ? 12.038 6.780 -18.439 1.00 87.94 80 SER A O 1
ATOM 631 N N . GLY A 1 81 ? 11.319 4.721 -17.919 1.00 87.25 81 GLY A N 1
ATOM 632 C CA . GLY A 1 81 ? 11.747 4.757 -16.521 1.00 87.25 81 GLY A CA 1
ATOM 633 C C . GLY A 1 81 ? 10.736 5.412 -15.575 1.00 87.25 81 GLY A C 1
ATOM 634 O O . GLY A 1 81 ? 11.019 5.501 -14.381 1.00 87.25 81 GLY A O 1
ATOM 635 N N . ASP A 1 82 ? 9.568 5.833 -16.073 1.00 91.31 82 ASP A N 1
ATOM 636 C CA . ASP A 1 82 ? 8.540 6.475 -15.250 1.00 91.31 82 ASP A CA 1
ATOM 637 C C . ASP A 1 82 ? 8.044 5.523 -14.167 1.00 91.31 82 ASP A C 1
ATOM 639 O O . ASP A 1 82 ? 7.674 4.374 -14.437 1.00 91.31 82 ASP A O 1
ATOM 643 N N . ALA A 1 83 ? 8.031 6.012 -12.930 1.00 90.31 83 ALA A N 1
ATOM 644 C CA . ALA A 1 83 ? 7.593 5.248 -11.778 1.00 90.31 83 ALA A CA 1
ATOM 645 C C . ALA A 1 83 ? 6.126 5.534 -11.455 1.00 90.31 83 ALA A C 1
ATOM 647 O O . ALA A 1 83 ? 5.689 6.681 -11.346 1.00 90.31 83 ALA A O 1
ATOM 648 N N . TYR A 1 84 ? 5.385 4.465 -11.206 1.00 92.00 84 TYR A N 1
ATOM 649 C CA . TYR A 1 84 ? 4.037 4.496 -10.675 1.00 92.00 84 TYR A CA 1
ATOM 650 C C . TYR A 1 84 ? 3.986 3.676 -9.394 1.00 92.00 84 TYR A C 1
ATOM 652 O O . TYR A 1 84 ? 4.536 2.576 -9.318 1.00 92.00 84 TYR A O 1
ATOM 660 N N . TRP A 1 85 ? 3.297 4.182 -8.384 1.00 93.81 85 TRP A N 1
ATOM 661 C CA . TRP A 1 85 ? 2.945 3.368 -7.235 1.00 93.81 85 TRP A CA 1
ATOM 662 C C . TRP A 1 85 ? 1.634 3.807 -6.627 1.00 93.81 85 TRP A C 1
ATOM 664 O O . TRP A 1 85 ? 1.230 4.964 -6.700 1.00 93.81 85 TRP A O 1
ATOM 674 N N . ASP A 1 86 ? 0.984 2.878 -5.959 1.00 95.06 86 ASP A N 1
ATOM 675 C CA . ASP A 1 86 ? -0.129 3.163 -5.087 1.00 95.06 86 ASP A CA 1
ATOM 676 C C . ASP A 1 86 ? -0.117 2.203 -3.897 1.00 95.06 86 ASP A C 1
ATOM 678 O O . ASP A 1 86 ? 0.561 1.174 -3.877 1.00 95.06 86 ASP A O 1
ATOM 682 N N . TYR A 1 87 ? -0.826 2.578 -2.848 1.00 95.38 87 TYR A N 1
ATOM 683 C CA . TYR A 1 87 ? -1.115 1.677 -1.752 1.00 95.38 87 TYR A CA 1
ATOM 684 C C . TYR A 1 87 ? -2.361 2.126 -1.016 1.00 95.38 87 TYR A C 1
ATOM 686 O O . TYR A 1 87 ? -2.794 3.277 -1.104 1.00 95.38 87 TYR A O 1
ATOM 694 N N . GLU A 1 88 ? -2.941 1.196 -0.276 1.00 96.31 88 GLU A N 1
ATOM 695 C CA . GLU A 1 88 ? -4.061 1.450 0.607 1.00 96.31 88 GLU A CA 1
ATOM 696 C C . GLU A 1 88 ? -3.815 0.785 1.952 1.00 96.31 88 GLU A C 1
ATOM 698 O O . GLU A 1 88 ? -3.439 -0.389 2.030 1.00 96.31 88 GLU A O 1
ATOM 703 N N . VAL A 1 89 ? -4.040 1.555 3.011 1.00 96.81 89 VAL A N 1
ATOM 704 C CA . VAL A 1 89 ? -3.974 1.085 4.390 1.00 96.81 89 VAL A CA 1
ATOM 705 C C . VAL A 1 89 ? -5.341 1.162 5.054 1.00 96.81 89 VAL A C 1
ATOM 707 O O . VAL A 1 89 ? -6.122 2.068 4.762 1.00 96.81 89 VAL A O 1
ATOM 710 N N . ILE A 1 90 ? -5.605 0.242 5.977 1.00 96.94 90 ILE A N 1
ATOM 711 C CA . ILE A 1 90 ? -6.691 0.323 6.957 1.00 96.94 90 ILE A CA 1
ATOM 712 C C . ILE A 1 90 ? -6.097 0.677 8.319 1.00 96.94 90 ILE A C 1
ATOM 714 O O . ILE A 1 90 ? -5.137 0.046 8.761 1.00 96.94 90 ILE A O 1
ATOM 718 N N . CYS A 1 91 ? -6.647 1.697 8.975 1.00 97.50 91 CYS A N 1
ATOM 719 C CA . CYS A 1 91 ? -6.247 2.076 10.324 1.00 97.50 91 CYS A CA 1
ATOM 720 C C . CYS A 1 91 ? -6.943 1.204 11.370 1.00 97.50 91 CYS A C 1
ATOM 722 O O . CYS A 1 91 ? -8.170 1.094 11.368 1.00 97.50 91 CYS A O 1
ATOM 724 N N . GLU A 1 92 ? -6.164 0.623 12.281 1.00 96.50 92 GLU A N 1
ATOM 725 C CA . GLU A 1 92 ? -6.671 -0.233 13.359 1.00 96.50 92 GLU A CA 1
ATOM 726 C C . GLU A 1 92 ? -7.329 0.581 14.487 1.00 96.50 92 GLU A C 1
ATOM 728 O O . GLU A 1 92 ? -8.139 0.041 15.235 1.00 96.50 92 GLU A O 1
ATOM 733 N N . GLU A 1 93 ? -7.054 1.889 14.574 1.00 96.94 93 GLU A N 1
ATOM 734 C CA . GLU A 1 93 ? -7.655 2.778 15.577 1.00 96.94 93 GLU A CA 1
ATOM 735 C C . GLU A 1 93 ? -8.974 3.405 15.110 1.00 96.94 93 GLU A C 1
ATOM 737 O O . GLU A 1 93 ? -10.004 3.256 15.765 1.00 96.94 93 GLU A O 1
ATOM 742 N N . CYS A 1 94 ? -8.965 4.126 13.982 1.00 96.94 94 CYS A N 1
ATOM 743 C CA . CYS A 1 94 ? -10.145 4.864 13.516 1.00 96.94 94 CYS A CA 1
ATOM 744 C C . CYS A 1 94 ? -10.978 4.117 12.464 1.00 96.94 94 CYS A C 1
ATOM 746 O O . CYS A 1 94 ? -12.032 4.610 12.058 1.00 96.94 94 CYS A O 1
ATOM 748 N N . GLY A 1 95 ? -10.509 2.960 11.982 1.00 96.19 95 GLY A N 1
ATOM 749 C CA . GLY A 1 95 ? -11.213 2.141 10.990 1.00 96.19 95 GLY A CA 1
ATOM 750 C C . GLY A 1 95 ? -11.309 2.757 9.589 1.00 96.19 95 GLY A C 1
ATOM 751 O O . GLY A 1 95 ? -11.975 2.189 8.724 1.00 96.19 95 GLY A O 1
ATOM 752 N N . LYS A 1 96 ? -10.671 3.909 9.344 1.00 97.56 96 LYS A N 1
ATOM 753 C CA . LYS A 1 96 ? -10.655 4.564 8.030 1.00 97.56 96 LYS A CA 1
ATOM 754 C C . LYS A 1 96 ? -9.596 3.956 7.121 1.00 97.56 96 LYS A C 1
ATOM 756 O O . LYS A 1 96 ? -8.518 3.558 7.568 1.00 97.56 96 LYS A O 1
ATOM 761 N N . TYR A 1 97 ? -9.890 3.977 5.828 1.00 97.19 97 TYR A N 1
ATOM 762 C CA . TYR A 1 97 ? -8.947 3.628 4.777 1.00 97.19 97 TYR A CA 1
ATOM 763 C C . TYR A 1 97 ? -8.242 4.886 4.280 1.00 97.19 97 TYR A C 1
ATOM 765 O O . TYR A 1 97 ? -8.869 5.936 4.120 1.00 97.19 97 TYR A O 1
ATOM 773 N N . THR A 1 98 ? -6.942 4.782 4.018 1.00 97.94 98 THR A N 1
ATOM 774 C CA . THR A 1 98 ? -6.158 5.827 3.349 1.00 97.94 98 THR A CA 1
ATOM 775 C C . THR A 1 98 ? -5.492 5.223 2.127 1.00 97.94 98 THR A C 1
ATOM 777 O O . THR A 1 98 ? -4.700 4.293 2.256 1.00 97.94 98 THR A O 1
ATOM 780 N N . SER A 1 99 ? -5.815 5.749 0.948 1.00 97.06 99 SER A N 1
ATOM 781 C CA . SER A 1 99 ? -5.168 5.361 -0.304 1.00 97.06 99 SER A CA 1
ATOM 782 C C . SER A 1 99 ? -4.255 6.478 -0.787 1.00 97.06 99 SER A C 1
ATOM 784 O O . SER A 1 99 ? -4.678 7.637 -0.800 1.00 97.06 99 SER A O 1
ATOM 786 N N . ARG A 1 100 ? -3.041 6.135 -1.214 1.00 96.81 100 ARG A N 1
ATOM 787 C CA . ARG A 1 100 ? -2.101 7.068 -1.839 1.00 96.81 100 ARG A CA 1
ATOM 788 C C . ARG A 1 100 ? -1.661 6.533 -3.188 1.00 96.81 100 ARG A C 1
ATOM 790 O O . ARG A 1 100 ? -1.503 5.328 -3.342 1.00 96.81 100 ARG A O 1
ATOM 797 N N . SER A 1 101 ? -1.490 7.422 -4.154 1.00 95.25 101 SER A N 1
ATOM 798 C CA . SER A 1 101 ? -1.054 7.085 -5.506 1.00 95.25 101 SER A CA 1
ATOM 799 C C . SER A 1 101 ? -0.072 8.132 -6.013 1.00 95.25 101 SER A C 1
ATOM 801 O O . SER A 1 101 ? -0.252 9.325 -5.775 1.00 95.25 101 SER A O 1
ATOM 803 N N . PHE A 1 102 ? 0.936 7.693 -6.746 1.00 94.62 102 PHE A N 1
ATOM 804 C CA . PHE A 1 102 ? 1.935 8.519 -7.394 1.00 94.62 102 PHE A CA 1
ATOM 805 C C . PHE A 1 102 ? 2.158 8.026 -8.817 1.00 94.62 102 PHE A C 1
ATOM 807 O O . PHE A 1 102 ? 2.231 6.826 -9.064 1.00 94.62 102 PHE A O 1
ATOM 814 N N . SER A 1 103 ? 2.314 8.973 -9.730 1.00 90.75 103 SER A N 1
ATOM 815 C CA . SER A 1 103 ? 2.816 8.734 -11.079 1.00 90.75 103 SER A CA 1
ATOM 816 C C . SER A 1 103 ? 3.828 9.817 -11.395 1.00 90.75 103 SER A C 1
ATOM 818 O O . SER A 1 103 ? 3.500 11.001 -11.235 1.00 90.75 103 SER A O 1
ATOM 820 N N . ASP A 1 104 ? 5.017 9.436 -11.842 1.00 83.56 104 ASP A N 1
ATOM 821 C CA . ASP A 1 104 ? 5.788 10.310 -12.719 1.00 83.56 104 ASP A CA 1
ATOM 822 C C . ASP A 1 104 ? 5.063 10.387 -14.063 1.00 83.56 104 ASP A C 1
ATOM 824 O O . ASP A 1 104 ? 4.416 9.428 -14.489 1.00 83.56 104 ASP A O 1
ATOM 828 N N . ASN A 1 105 ? 5.062 11.577 -14.644 1.00 62.53 105 ASN A N 1
ATOM 829 C CA . ASN A 1 105 ? 4.471 11.901 -15.938 1.00 62.53 105 ASN A CA 1
ATOM 830 C C . ASN A 1 105 ? 5.532 12.644 -16.738 1.00 62.53 105 ASN A C 1
ATOM 832 O O . ASN A 1 105 ? 6.194 13.509 -16.114 1.00 62.53 105 ASN A O 1
#

Secondary structure (DSSP, 8-state):
-EEEEEESS-SSS-TTTTTPPP------TTS-EEEEEEEEEEE-TTT-TTTTTTT--S-TTT--S-EEEEEEEEEEETTT--EEEEEEEEETTT--EEEEEEE--

pLDDT: mean 87.79, std 10.78, range [55.72, 97.94]

Sequence (105 aa):
MLYEKIQDVPRLAPNDWKTRYTDGLVPSEHNDWDGKVFRGTGVTIEEHPLKGSCNMHGCGNCESEQVKVVYAQWSVSVASGDAYWDYEVICEECGKYTSRSFSDN

Foldseek 3Di:
DKDKDKFLDDDAADPCQLPDDFDFWDQDPVNQKGKTKGAHNFDQLVPDPCNVPAVDADDPPPRDSQKTWRIKMWMAGPVPRKIKIKTWIAHPPPRMIMIMIDTDD

Radius of gyration: 13.48 Å; chains: 1; bounding box: 27×28×39 Å